Protein AF-A0A5T0Y0C3-F1 (afdb_monomer)

Mean predicted aligned error: 6.41 Å

Nearest PDB structures (foldseek):
  2jaa-assembly1_B  TM=4.114E-01  e=3.550E+00  Shigella flexneri
  2pq0-assembly1_A  TM=2.989E-01  e=7.218E+00  Geobacillus kaustophilus HTA426

Radius of gyration: 16.75 Å; Cα contacts (8 Å, |Δi|>4): 84; chains: 1; bounding box: 44×29×37 Å

InterPro domains:
  IPR007488 Protein of unknown function DUF535 [PF04393] (1-89)
  IPR007488 Protein of unknown function DUF535 [PTHR38785] (2-92)

Structure (mmCIF, N/CA/C/O backbone):
data_AF-A0A5T0Y0C3-F1
#
_entry.id   AF-A0A5T0Y0C3-F1
#
loop_
_atom_site.group_PDB
_atom_site.id
_atom_site.type_symbol
_atom_site.label_atom_id
_atom_site.label_alt_id
_atom_site.label_comp_id
_atom_site.label_asym_id
_atom_site.label_entity_id
_atom_site.label_seq_id
_atom_site.pdbx_PDB_ins_code
_atom_site.Cartn_x
_atom_site.Cartn_y
_atom_site.Cartn_z
_atom_site.occupancy
_atom_site.B_iso_or_equiv
_atom_site.auth_seq_id
_atom_site.auth_comp_id
_atom_site.auth_asym_id
_atom_site.auth_atom_id
_atom_site.pdbx_PDB_model_num
ATOM 1 N N . MET A 1 1 ? -9.510 -2.251 10.465 1.00 82.06 1 MET A N 1
ATOM 2 C CA . MET A 1 1 ? -8.375 -1.694 9.687 1.00 82.06 1 MET A CA 1
ATOM 3 C C . MET A 1 1 ? -8.817 -0.375 9.083 1.00 82.06 1 MET A C 1
ATOM 5 O O . MET A 1 1 ? -9.991 -0.271 8.759 1.00 82.06 1 MET A O 1
ATOM 9 N N . LEU A 1 2 ? -7.917 0.598 8.925 1.00 87.62 2 LEU A N 1
ATOM 10 C CA . LEU A 1 2 ? -8.260 1.945 8.445 1.00 87.62 2 LEU A CA 1
ATOM 11 C C . LEU A 1 2 ? -9.023 1.953 7.104 1.00 87.62 2 LEU A C 1
ATOM 13 O O . LEU A 1 2 ? -9.967 2.717 6.949 1.00 87.62 2 LEU A O 1
ATOM 17 N N . CYS A 1 3 ? -8.680 1.059 6.171 1.00 89.25 3 CYS A N 1
ATOM 18 C CA . CYS A 1 3 ? -9.390 0.921 4.893 1.00 89.25 3 CYS A CA 1
ATOM 19 C C . CYS A 1 3 ? -10.8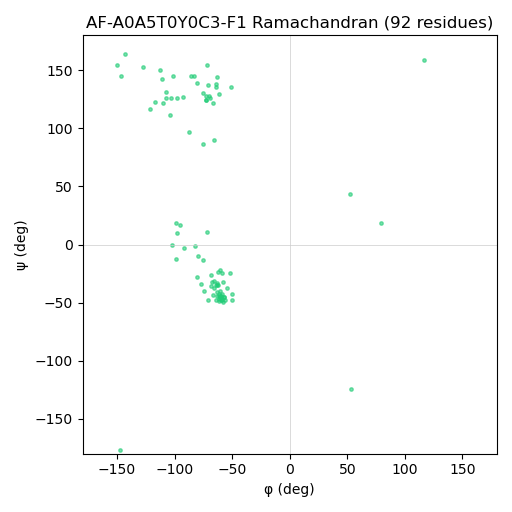88 0.607 5.047 1.00 89.25 3 CYS A C 1
ATOM 21 O O . CYS A 1 3 ? -11.681 1.063 4.232 1.00 89.25 3 CYS A O 1
ATOM 23 N N . VAL A 1 4 ? -11.280 -0.118 6.102 1.00 88.75 4 VAL A N 1
ATOM 24 C CA . VAL A 1 4 ? -12.687 -0.438 6.391 1.00 88.75 4 VAL A CA 1
ATOM 25 C C . VAL A 1 4 ? -13.428 0.816 6.848 1.00 88.75 4 VAL A C 1
ATOM 27 O O . VAL A 1 4 ? -14.486 1.119 6.307 1.00 88.75 4 VAL A O 1
ATOM 30 N N . SER A 1 5 ? -12.851 1.579 7.783 1.00 89.19 5 SER A N 1
ATOM 31 C CA . SER A 1 5 ? -13.441 2.841 8.261 1.00 89.19 5 SER A CA 1
ATOM 32 C C . SER A 1 5 ? -13.560 3.878 7.138 1.00 89.19 5 SER A C 1
ATOM 34 O O . SER A 1 5 ? -14.543 4.606 7.068 1.00 89.19 5 SER A O 1
ATOM 36 N N . LEU A 1 6 ? -12.598 3.898 6.209 1.00 89.12 6 LEU A N 1
ATOM 37 C CA . LEU A 1 6 ? -12.614 4.767 5.028 1.00 89.12 6 LEU A CA 1
ATOM 38 C C . LEU A 1 6 ? -13.463 4.236 3.859 1.00 89.12 6 LEU A C 1
ATOM 40 O O . LEU A 1 6 ? -13.542 4.910 2.836 1.00 89.12 6 LEU A O 1
ATOM 44 N N . LYS A 1 7 ? -14.083 3.052 3.984 1.00 90.06 7 LYS A N 1
ATOM 45 C CA . LYS A 1 7 ? -14.879 2.400 2.924 1.00 90.06 7 LYS A CA 1
ATOM 46 C C . LYS A 1 7 ? -14.123 2.286 1.589 1.00 90.06 7 LYS A C 1
ATOM 48 O O . LYS A 1 7 ? -14.667 2.582 0.531 1.00 90.06 7 LYS A O 1
ATOM 53 N N . LEU A 1 8 ? -12.851 1.891 1.649 1.00 90.00 8 LEU A N 1
ATOM 54 C CA . LEU A 1 8 ? -11.999 1.735 0.469 1.00 90.00 8 LEU A CA 1
ATOM 55 C C . LEU A 1 8 ? -12.038 0.299 -0.053 1.00 90.00 8 LEU A C 1
ATOM 57 O O . LEU A 1 8 ? -11.705 -0.635 0.679 1.00 90.00 8 LEU A O 1
ATOM 61 N N . ASP A 1 9 ? -12.337 0.146 -1.341 1.00 87.94 9 ASP A N 1
ATOM 62 C CA . ASP A 1 9 ? -12.407 -1.165 -1.993 1.00 87.94 9 ASP A CA 1
ATOM 63 C C . ASP A 1 9 ? -11.020 -1.752 -2.299 1.00 87.94 9 ASP A C 1
ATOM 65 O O . ASP A 1 9 ? -10.815 -2.961 -2.195 1.00 87.94 9 ASP A O 1
ATOM 69 N N . ALA A 1 10 ? -10.037 -0.905 -2.628 1.00 89.88 10 ALA A N 1
ATOM 70 C CA . ALA A 1 10 ? -8.703 -1.343 -3.039 1.00 89.88 10 ALA A CA 1
ATOM 71 C C . ALA A 1 10 ? -7.595 -0.347 -2.664 1.00 89.88 10 ALA A C 1
ATOM 73 O O . ALA A 1 10 ? -7.812 0.863 -2.594 1.00 89.88 10 ALA A O 1
ATOM 74 N N . THR A 1 11 ? -6.373 -0.864 -2.506 1.00 92.50 11 THR A N 1
ATOM 75 C CA . THR A 1 11 ? -5.138 -0.069 -2.493 1.00 92.50 11 THR A CA 1
ATOM 76 C C . THR A 1 11 ? -4.383 -0.328 -3.789 1.00 92.50 11 THR A C 1
ATOM 78 O O . THR A 1 11 ? -4.090 -1.476 -4.120 1.00 92.50 11 THR A O 1
ATOM 81 N N . LEU A 1 12 ? -4.050 0.738 -4.517 1.00 94.56 12 LEU A N 1
ATOM 82 C CA . LEU A 1 12 ? -3.421 0.652 -5.832 1.00 94.56 12 LEU A CA 1
ATOM 83 C C . LEU A 1 12 ? -2.026 1.285 -5.820 1.00 94.56 12 LEU A C 1
ATOM 85 O O . LEU A 1 12 ? -1.864 2.468 -5.526 1.00 94.56 12 LEU A O 1
ATOM 89 N N . GLY A 1 13 ? -1.019 0.501 -6.194 1.00 94.38 13 GLY A N 1
ATOM 90 C CA . GLY A 1 13 ? 0.303 0.985 -6.568 1.00 94.38 13 GLY A CA 1
ATOM 91 C C . GLY A 1 13 ? 0.269 1.599 -7.966 1.00 94.38 13 GLY A C 1
ATOM 92 O O . GLY A 1 13 ? -0.244 1.003 -8.918 1.00 94.38 13 GLY A O 1
ATOM 93 N N . VAL A 1 14 ? 0.821 2.804 -8.102 1.00 92.88 14 VAL A N 1
ATOM 94 C CA . VAL A 1 14 ? 0.883 3.520 -9.383 1.00 92.88 14 VAL A CA 1
ATOM 95 C C . VAL A 1 14 ? 1.849 2.798 -10.321 1.00 92.88 14 VAL A C 1
ATOM 97 O O . VAL A 1 14 ? 3.010 2.583 -9.966 1.00 92.88 14 VAL A O 1
ATOM 100 N N . HIS A 1 15 ? 1.388 2.456 -11.525 1.00 93.38 15 HIS A N 1
ATOM 101 C CA . HIS A 1 15 ? 2.239 1.887 -12.571 1.00 93.38 15 HIS A CA 1
ATOM 102 C C . HIS A 1 15 ? 3.322 2.873 -13.010 1.00 93.38 15 HIS A C 1
ATOM 104 O O . HIS A 1 15 ? 3.064 4.071 -13.116 1.00 93.38 15 HIS A O 1
ATOM 110 N N . GLU A 1 16 ? 4.514 2.370 -13.321 1.00 87.88 16 GLU A N 1
ATOM 111 C CA . GLU A 1 16 ? 5.706 3.157 -13.638 1.00 87.88 16 GLU A CA 1
ATOM 112 C C . GLU A 1 16 ? 5.424 4.232 -14.696 1.00 87.88 16 GLU A C 1
ATOM 114 O O . GLU A 1 16 ? 5.669 5.408 -14.454 1.00 87.88 16 GLU A O 1
ATOM 119 N N . LYS A 1 17 ? 4.757 3.885 -15.804 1.00 86.19 17 LYS A N 1
ATOM 120 C CA . LYS A 1 17 ? 4.359 4.833 -16.865 1.00 86.19 17 LYS A CA 1
ATOM 121 C C . LYS A 1 17 ? 3.587 6.082 -16.384 1.00 86.19 17 LYS A C 1
ATOM 123 O O . LYS A 1 17 ? 3.603 7.088 -17.080 1.00 86.19 17 LYS A O 1
ATOM 128 N N . ASN A 1 18 ? 2.917 6.009 -15.230 1.00 86.69 18 ASN A N 1
ATOM 129 C CA . ASN A 1 18 ? 2.094 7.079 -14.654 1.00 86.69 18 ASN A CA 1
ATOM 130 C C . ASN A 1 18 ? 2.794 7.825 -13.500 1.00 86.69 18 ASN A C 1
ATOM 132 O O . ASN A 1 18 ? 2.204 8.716 -12.895 1.00 86.69 18 ASN A O 1
ATOM 136 N N . GLN A 1 19 ? 4.022 7.449 -13.143 1.00 83.06 19 GLN A N 1
ATOM 137 C CA . GLN A 1 19 ? 4.764 8.080 -12.054 1.00 83.06 19 GLN A CA 1
ATOM 138 C C . GLN A 1 19 ? 5.480 9.353 -12.520 1.00 83.06 19 GLN A C 1
ATOM 140 O O . GLN A 1 19 ? 6.009 9.424 -13.632 1.00 83.06 19 GLN A O 1
ATOM 145 N N . ILE A 1 20 ? 5.548 10.345 -11.631 1.00 77.81 20 ILE A N 1
ATOM 146 C CA . ILE A 1 20 ? 6.304 11.579 -11.862 1.00 77.81 20 ILE A CA 1
ATOM 147 C C . ILE A 1 20 ? 7.799 11.256 -11.770 1.00 77.81 20 ILE A C 1
ATOM 149 O O . ILE A 1 20 ? 8.272 10.721 -10.767 1.00 77.81 20 ILE A O 1
ATOM 153 N N . ARG A 1 21 ? 8.546 11.576 -12.828 1.00 73.81 21 ARG A N 1
ATOM 154 C CA . ARG A 1 21 ? 10.003 11.401 -12.879 1.00 73.81 21 ARG A CA 1
ATOM 155 C C . ARG A 1 21 ? 10.704 12.617 -12.287 1.00 73.81 21 ARG A C 1
ATOM 157 O O . ARG A 1 21 ? 10.242 13.745 -12.464 1.00 73.81 21 ARG A O 1
ATOM 164 N N . SER A 1 22 ? 11.837 12.392 -11.621 1.00 69.31 22 SER A N 1
ATOM 165 C CA . SER A 1 22 ? 12.705 13.504 -11.233 1.00 69.31 22 SER A CA 1
ATOM 166 C C . SER A 1 22 ? 13.232 14.183 -12.496 1.00 69.31 22 SER A C 1
ATOM 168 O O . SER A 1 22 ? 13.666 13.515 -13.432 1.00 69.31 22 SER A O 1
ATOM 170 N N . GLN A 1 23 ? 13.209 15.515 -12.513 1.00 67.00 23 GLN A N 1
ATOM 171 C CA . GLN A 1 23 ? 13.861 16.313 -13.556 1.00 67.00 23 GLN A CA 1
ATOM 172 C C . GLN A 1 23 ? 15.304 16.701 -13.185 1.00 67.00 23 GLN A C 1
ATOM 174 O O . GLN A 1 23 ? 15.979 17.354 -13.976 1.00 67.00 23 GLN A O 1
ATOM 179 N N . LYS A 1 24 ? 15.780 16.337 -11.983 1.00 58.28 24 LYS A N 1
ATOM 180 C CA . LYS A 1 24 ? 17.125 16.664 -11.487 1.00 58.28 24 LYS A CA 1
ATOM 181 C C . LYS A 1 24 ? 18.054 15.446 -11.585 1.00 58.28 24 LYS A C 1
ATOM 183 O O . LYS A 1 24 ? 17.719 14.411 -11.009 1.00 58.28 24 LYS A O 1
ATOM 188 N N . GLY A 1 25 ? 19.212 15.615 -12.235 1.00 55.50 25 GLY A N 1
ATOM 189 C CA . GLY A 1 25 ? 20.279 14.607 -12.392 1.00 55.50 25 GLY A CA 1
ATOM 190 C C . GLY A 1 25 ? 20.537 14.197 -13.852 1.00 55.50 25 GLY A C 1
ATOM 191 O O . GLY A 1 25 ? 19.671 14.395 -14.703 1.00 55.50 25 GLY A O 1
ATOM 192 N N . GLU A 1 26 ? 21.726 13.648 -14.142 1.00 52.78 26 GLU A N 1
ATOM 193 C CA . GLU A 1 26 ? 22.091 13.120 -15.476 1.00 52.78 26 GLU A CA 1
ATOM 194 C C . GLU A 1 26 ? 21.252 11.886 -15.856 1.00 52.78 26 GLU A C 1
ATOM 196 O O . GLU A 1 26 ? 20.859 11.737 -17.014 1.00 52.78 26 GLU A O 1
ATOM 201 N N . ASP A 1 27 ? 20.849 11.084 -14.865 1.00 58.53 27 ASP A N 1
ATOM 202 C CA . ASP A 1 27 ? 19.873 10.009 -15.035 1.00 58.53 27 ASP A CA 1
ATOM 203 C C . ASP A 1 27 ? 18.442 10.531 -14.855 1.00 58.53 27 ASP A C 1
ATOM 205 O O . ASP A 1 27 ? 17.903 10.646 -13.750 1.00 58.53 27 ASP A O 1
ATOM 209 N N . LYS A 1 28 ? 17.787 10.836 -15.979 1.00 58.03 28 LYS A N 1
ATOM 210 C CA . LYS A 1 28 ? 16.347 11.133 -16.038 1.00 58.03 28 LYS A CA 1
ATOM 211 C C . LYS A 1 28 ? 15.540 9.879 -15.664 1.00 58.03 28 LYS A C 1
ATOM 213 O O . LYS A 1 28 ? 15.177 9.087 -16.535 1.00 58.03 28 LYS A O 1
ATOM 218 N N . GLY A 1 29 ? 15.227 9.696 -14.381 1.00 62.88 29 GLY A N 1
ATOM 219 C CA . GLY A 1 29 ? 14.622 8.457 -13.880 1.00 62.88 29 GLY A CA 1
ATOM 220 C C . GLY A 1 29 ? 13.663 8.606 -12.698 1.00 62.88 29 GLY A C 1
ATOM 221 O O . GLY A 1 29 ? 13.338 9.704 -12.234 1.00 62.88 29 GLY A O 1
ATOM 222 N N . TYR A 1 30 ? 13.181 7.457 -12.221 1.00 62.88 30 TYR A N 1
ATOM 223 C CA . TYR A 1 30 ? 12.493 7.352 -10.937 1.00 62.88 30 TYR A CA 1
ATOM 224 C C . TYR A 1 30 ? 13.533 7.294 -9.821 1.00 62.88 30 TYR A C 1
ATOM 226 O O . TYR A 1 30 ? 14.532 6.594 -9.942 1.00 62.88 30 TYR A O 1
ATOM 234 N N . PHE A 1 31 ? 13.278 7.992 -8.714 1.00 66.44 31 PHE A N 1
ATOM 235 C CA . PHE A 1 31 ? 14.140 7.937 -7.526 1.00 66.44 31 PHE A CA 1
ATOM 236 C C . PHE A 1 31 ? 14.227 6.516 -6.934 1.00 66.44 31 PHE A C 1
ATOM 238 O O . PHE A 1 31 ? 15.160 6.195 -6.205 1.00 66.44 31 PHE A O 1
ATOM 245 N N . VAL A 1 32 ? 13.234 5.672 -7.235 1.00 75.81 32 VAL A N 1
ATOM 246 C CA . VAL A 1 32 ? 13.062 4.326 -6.691 1.00 75.81 32 VAL A CA 1
ATOM 247 C C . VAL A 1 32 ? 12.434 3.427 -7.754 1.00 75.81 32 VAL A C 1
ATOM 249 O O . VAL A 1 32 ? 11.573 3.873 -8.512 1.00 75.81 32 VAL A O 1
ATOM 252 N N . ASP A 1 33 ? 12.815 2.151 -7.779 1.00 86.25 33 ASP A N 1
ATOM 253 C CA . ASP A 1 33 ? 12.111 1.121 -8.546 1.00 86.25 33 ASP A CA 1
ATOM 254 C C . ASP A 1 33 ? 10.800 0.741 -7.840 1.00 86.25 33 ASP A C 1
ATOM 256 O O . ASP A 1 33 ? 10.723 -0.170 -7.011 1.00 86.25 33 ASP A O 1
ATOM 260 N N . TYR A 1 34 ? 9.753 1.505 -8.133 1.00 88.31 34 TYR A N 1
ATOM 261 C CA . TYR A 1 34 ? 8.433 1.294 -7.551 1.00 88.31 34 TYR A CA 1
ATOM 262 C C . TYR A 1 34 ? 7.777 -0.008 -8.017 1.00 88.31 34 TYR A C 1
ATOM 264 O O . TYR A 1 34 ? 7.061 -0.618 -7.228 1.00 88.31 34 TYR A O 1
ATOM 272 N N . GLN A 1 35 ? 8.028 -0.456 -9.255 1.00 91.50 35 GLN A N 1
ATOM 273 C CA . GLN A 1 35 ? 7.514 -1.740 -9.741 1.00 91.50 35 GLN A CA 1
ATOM 274 C C . GLN A 1 35 ? 8.003 -2.866 -8.832 1.00 91.50 35 GLN A C 1
ATOM 276 O O . GLN A 1 35 ? 7.192 -3.644 -8.325 1.00 91.50 35 GLN A O 1
ATOM 281 N N . LYS A 1 36 ? 9.311 -2.903 -8.556 1.00 92.62 36 LYS A N 1
ATOM 282 C CA . LYS A 1 36 ? 9.895 -3.872 -7.630 1.00 92.62 36 LYS A CA 1
ATOM 283 C C . LYS A 1 36 ? 9.252 -3.801 -6.244 1.00 92.62 36 LYS A C 1
ATOM 285 O O . LYS A 1 36 ? 8.868 -4.837 -5.709 1.00 92.62 36 LYS A O 1
ATOM 290 N N . ILE A 1 37 ? 9.052 -2.600 -5.692 1.00 91.62 37 ILE A N 1
ATOM 291 C CA . ILE A 1 37 ? 8.396 -2.425 -4.382 1.00 91.62 37 ILE A CA 1
ATOM 292 C C . ILE A 1 37 ? 6.979 -3.003 -4.376 1.00 91.62 37 ILE A C 1
ATOM 294 O O . ILE A 1 37 ? 6.596 -3.671 -3.410 1.00 91.62 37 ILE A O 1
ATOM 298 N N . TRP A 1 38 ? 6.187 -2.748 -5.418 1.00 94.00 38 TRP A N 1
ATOM 299 C CA . TRP A 1 38 ? 4.820 -3.258 -5.493 1.00 94.00 38 TRP A CA 1
ATOM 300 C C . TRP A 1 38 ? 4.806 -4.780 -5.561 1.00 94.00 38 TRP A C 1
ATOM 302 O O . TRP A 1 38 ? 4.107 -5.410 -4.768 1.00 94.00 38 TRP A O 1
ATOM 312 N N . LEU A 1 39 ? 5.627 -5.369 -6.432 1.00 93.81 39 LEU A N 1
ATOM 313 C CA . LEU A 1 39 ? 5.732 -6.820 -6.588 1.00 93.81 39 LEU A CA 1
ATOM 314 C C . LEU A 1 39 ? 6.209 -7.509 -5.298 1.00 93.81 39 LEU A C 1
ATOM 316 O O . LEU A 1 39 ? 5.596 -8.482 -4.865 1.00 93.81 39 LEU A O 1
ATOM 320 N N . GLU A 1 40 ? 7.226 -6.967 -4.621 1.00 92.00 40 GLU A N 1
ATOM 321 C CA . GLU A 1 40 ? 7.730 -7.494 -3.339 1.00 92.00 40 GLU A CA 1
ATOM 322 C C . GLU A 1 40 ? 6.684 -7.458 -2.213 1.00 92.00 40 GLU A C 1
ATOM 324 O O . GLU A 1 40 ? 6.766 -8.228 -1.256 1.00 92.00 40 GLU A O 1
ATOM 329 N N . ASN A 1 41 ? 5.682 -6.580 -2.311 1.00 89.19 41 ASN A N 1
ATOM 330 C CA . ASN A 1 41 ? 4.577 -6.501 -1.354 1.00 89.19 41 ASN A CA 1
ATOM 331 C C . ASN A 1 41 ? 3.310 -7.225 -1.845 1.00 89.19 41 ASN A C 1
ATOM 333 O O . ASN A 1 41 ? 2.226 -6.996 -1.308 1.00 89.19 41 ASN A O 1
ATOM 337 N N . GLY A 1 42 ? 3.447 -8.126 -2.824 1.00 91.62 42 GLY A N 1
ATOM 338 C CA . GLY A 1 42 ? 2.358 -8.962 -3.332 1.00 91.62 42 GLY A CA 1
ATOM 339 C C . GLY A 1 42 ? 1.427 -8.248 -4.311 1.00 91.62 42 GLY A C 1
ATOM 340 O O . GLY A 1 42 ? 0.304 -8.704 -4.517 1.00 91.62 42 GLY A O 1
ATOM 341 N N . GLY A 1 43 ? 1.875 -7.132 -4.888 1.00 95.12 43 GLY A N 1
ATOM 342 C CA . GLY A 1 43 ? 1.134 -6.367 -5.879 1.00 95.12 43 GLY A CA 1
ATOM 343 C C . GLY A 1 43 ? 0.845 -7.190 -7.130 1.00 95.12 43 GLY A C 1
ATOM 344 O O . GLY A 1 43 ? 1.755 -7.777 -7.714 1.00 95.12 43 GLY A O 1
ATOM 345 N N . LYS A 1 44 ? -0.415 -7.210 -7.567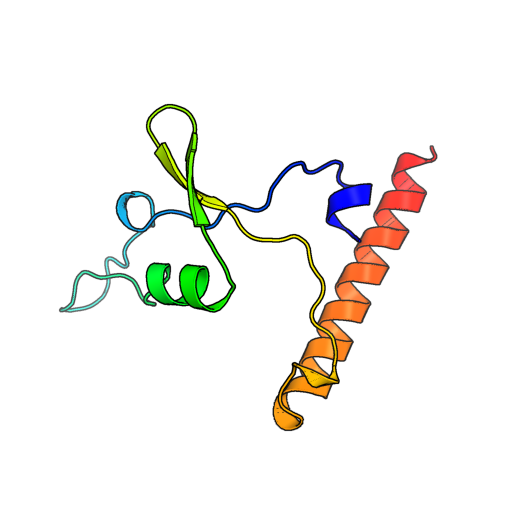 1.00 95.94 44 LYS A N 1
ATOM 346 C CA . LYS A 1 44 ? -0.837 -7.885 -8.803 1.00 95.94 44 LYS A CA 1
ATOM 347 C C . LYS A 1 44 ? -1.173 -6.857 -9.867 1.00 95.94 44 LYS A C 1
ATOM 349 O O . LYS A 1 44 ? -1.913 -5.917 -9.597 1.00 95.94 44 LYS A O 1
ATOM 354 N N . LEU A 1 45 ? -0.639 -7.025 -11.074 1.00 97.06 45 LEU A N 1
ATOM 355 C CA . LEU A 1 45 ? -0.936 -6.108 -12.169 1.00 97.06 45 LEU A CA 1
ATOM 356 C C . LEU A 1 45 ? -2.416 -6.228 -12.558 1.00 97.06 45 LEU A C 1
ATOM 358 O O . LEU A 1 45 ? -2.879 -7.302 -12.938 1.00 97.06 45 LEU A O 1
ATOM 362 N N . VAL A 1 46 ? -3.139 -5.116 -12.482 1.00 96.88 46 VAL A N 1
ATOM 363 C CA . VAL A 1 46 ? -4.550 -5.006 -12.853 1.00 96.88 46 VAL A CA 1
ATOM 364 C C . VAL A 1 46 ? -4.746 -3.857 -13.833 1.00 96.88 46 VAL A C 1
ATOM 366 O O . VAL A 1 46 ? -3.996 -2.876 -13.844 1.00 96.88 46 VAL A O 1
ATOM 369 N N . LYS A 1 47 ? -5.778 -3.976 -14.669 1.00 96.44 47 LYS A N 1
ATOM 370 C CA . LYS A 1 47 ? -6.192 -2.928 -15.598 1.00 96.44 47 LYS A CA 1
ATOM 371 C C . LYS A 1 47 ? -7.522 -2.353 -15.135 1.00 96.44 47 LYS A C 1
ATOM 373 O O . LYS A 1 47 ? -8.504 -3.080 -15.040 1.00 96.44 47 LYS A O 1
ATOM 378 N N . ILE A 1 48 ? -7.545 -1.050 -14.879 1.00 94.25 48 ILE A N 1
ATOM 379 C CA . ILE A 1 48 ? -8.752 -0.304 -14.517 1.00 94.25 48 ILE A CA 1
ATOM 380 C C . ILE A 1 48 ? -8.908 0.795 -15.564 1.00 94.25 48 ILE A C 1
ATOM 382 O O . ILE A 1 48 ? -8.034 1.654 -15.721 1.00 94.25 48 ILE A O 1
ATOM 386 N N . ASN A 1 49 ? -10.001 0.739 -16.326 1.00 91.81 49 ASN A N 1
ATOM 387 C CA . ASN A 1 49 ? -10.190 1.540 -17.538 1.00 91.81 49 ASN A CA 1
ATOM 388 C C . ASN A 1 49 ? -8.995 1.363 -18.504 1.00 91.81 49 ASN A C 1
ATOM 390 O O . ASN A 1 49 ? -8.634 0.239 -18.861 1.00 91.81 49 ASN A O 1
ATOM 394 N N . ASN A 1 50 ? -8.335 2.457 -18.901 1.00 93.62 50 ASN A N 1
ATOM 395 C CA . ASN A 1 50 ? -7.170 2.441 -19.797 1.00 93.62 50 ASN A CA 1
ATOM 396 C C . ASN A 1 50 ? -5.823 2.523 -19.054 1.00 93.62 50 ASN A C 1
ATOM 398 O O . ASN A 1 50 ? -4.765 2.667 -19.675 1.00 93.62 50 ASN A O 1
ATOM 402 N N . HIS A 1 51 ? -5.840 2.400 -17.727 1.00 93.25 51 HIS A N 1
ATOM 403 C CA . HIS A 1 51 ? -4.653 2.510 -16.891 1.00 93.25 51 HIS A CA 1
ATOM 404 C C . HIS A 1 51 ? -4.308 1.172 -16.239 1.00 93.25 51 HIS A C 1
ATOM 406 O O . HIS A 1 51 ? -5.166 0.327 -15.987 1.00 93.25 51 HIS A O 1
ATOM 412 N N . LEU A 1 52 ? -3.012 0.988 -16.007 1.00 96.06 52 LEU A N 1
ATOM 413 C CA . LEU A 1 52 ? -2.476 -0.154 -15.282 1.00 96.06 52 LEU A CA 1
ATOM 414 C C . LEU A 1 52 ? -2.156 0.285 -13.857 1.00 96.06 52 LEU A C 1
ATOM 416 O O . LEU A 1 52 ? -1.712 1.418 -13.647 1.00 96.06 52 LEU A O 1
ATOM 420 N N . TYR A 1 53 ? -2.363 -0.625 -12.915 1.00 96.38 53 TYR A N 1
ATOM 421 C CA . TYR A 1 53 ? -2.067 -0.457 -11.497 1.00 96.38 53 TYR A CA 1
ATOM 422 C C . TYR A 1 53 ? -1.563 -1.774 -10.914 1.00 96.38 53 TYR A C 1
ATOM 424 O O . TYR A 1 53 ? -1.768 -2.835 -11.500 1.00 96.38 53 TYR A O 1
ATOM 432 N N . TYR A 1 54 ? -0.946 -1.708 -9.739 1.00 97.12 54 TYR A N 1
ATOM 433 C CA . TYR A 1 54 ? -0.653 -2.884 -8.927 1.00 97.12 54 TYR A CA 1
ATOM 434 C C . TYR A 1 54 ? -1.650 -2.946 -7.770 1.00 97.12 54 TYR A C 1
ATOM 436 O O . TYR A 1 54 ? -1.612 -2.102 -6.881 1.00 97.12 54 TYR A O 1
ATOM 444 N N . GLU A 1 55 ? -2.555 -3.917 -7.770 1.00 96.19 55 GLU A N 1
ATOM 445 C CA . GLU A 1 55 ? -3.489 -4.137 -6.666 1.00 96.19 55 GLU A CA 1
ATOM 446 C C . GLU A 1 55 ? -2.755 -4.730 -5.462 1.00 96.19 55 GLU A C 1
ATOM 448 O O . GLU A 1 55 ? -2.092 -5.763 -5.577 1.00 96.19 55 GLU A O 1
ATOM 453 N N . LEU A 1 56 ? -2.867 -4.066 -4.311 1.00 93.62 56 LEU A N 1
ATOM 454 C CA . LEU A 1 56 ? -2.209 -4.432 -3.062 1.00 93.62 56 LEU A CA 1
ATOM 455 C C . LEU A 1 56 ? -3.232 -4.921 -2.034 1.00 93.62 56 LEU A C 1
ATOM 457 O O . LEU A 1 56 ? -4.324 -4.372 -1.891 1.00 93.62 56 LEU A O 1
ATOM 461 N N . SER A 1 57 ? -2.843 -5.931 -1.257 1.00 88.06 57 SER A N 1
ATOM 462 C CA . SER A 1 57 ? -3.674 -6.441 -0.167 1.00 88.06 57 SER A CA 1
ATOM 463 C C . SER A 1 57 ? -3.740 -5.450 0.997 1.00 88.06 57 SER A C 1
ATOM 465 O O . SER A 1 57 ? -2.717 -4.954 1.464 1.00 88.06 57 SER A O 1
ATOM 467 N N . HIS A 1 58 ? -4.934 -5.261 1.563 1.00 85.50 58 HIS A N 1
ATOM 468 C CA . HIS A 1 58 ? -5.138 -4.526 2.816 1.00 85.50 58 HIS A CA 1
ATOM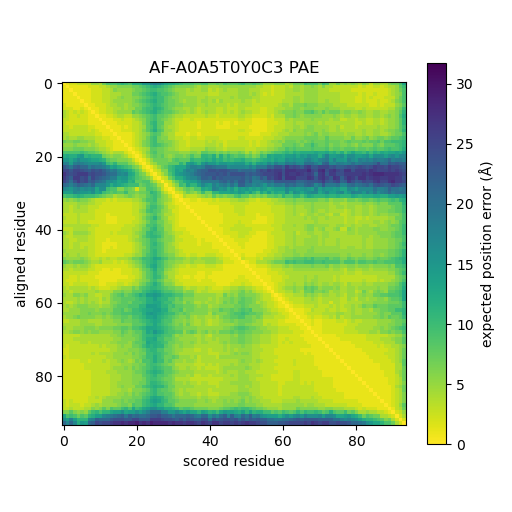 469 C C . HIS A 1 58 ? -4.642 -5.273 4.072 1.00 85.50 58 HIS A C 1
ATOM 471 O O . HIS A 1 58 ? -4.942 -4.859 5.191 1.00 85.50 58 HIS A O 1
ATOM 477 N N . LYS A 1 59 ? -3.895 -6.377 3.936 1.00 83.44 59 LYS A N 1
ATOM 478 C CA . LYS A 1 59 ? -3.437 -7.175 5.076 1.00 83.44 59 LYS A CA 1
ATOM 479 C C . LYS A 1 59 ? -2.369 -6.434 5.887 1.00 83.44 59 LYS A C 1
ATOM 481 O O . LYS A 1 59 ? -1.323 -6.030 5.378 1.00 83.44 59 LYS A O 1
ATOM 486 N N . ARG A 1 60 ? -2.590 -6.341 7.198 1.00 84.38 60 ARG A N 1
ATOM 487 C CA . ARG A 1 60 ? -1.557 -5.927 8.152 1.00 84.38 60 ARG A CA 1
ATOM 488 C C . ARG A 1 60 ? -0.538 -7.056 8.331 1.00 84.38 60 ARG A C 1
ATOM 490 O O . ARG A 1 60 ? -0.922 -8.184 8.624 1.00 84.38 60 ARG A O 1
ATOM 497 N N . LYS A 1 61 ? 0.750 -6.736 8.174 1.00 85.69 61 LYS A N 1
ATOM 498 C CA . LYS A 1 61 ? 1.846 -7.679 8.446 1.00 85.69 61 LYS A CA 1
ATOM 499 C C . LYS A 1 61 ? 1.873 -8.055 9.926 1.00 85.69 61 LYS A C 1
ATOM 501 O O . LYS A 1 61 ? 1.738 -7.178 10.788 1.00 85.69 61 LYS A O 1
ATOM 506 N N . ASN A 1 62 ? 2.092 -9.334 10.196 1.00 87.31 62 ASN A N 1
ATOM 507 C CA . ASN A 1 62 ? 2.345 -9.831 11.543 1.00 87.31 62 ASN A CA 1
ATOM 508 C C . ASN A 1 62 ? 3.749 -9.405 11.995 1.00 87.31 62 ASN A C 1
ATOM 510 O O . ASN A 1 62 ? 4.635 -9.157 11.174 1.00 87.31 62 ASN A O 1
ATOM 514 N N . PHE A 1 63 ? 3.984 -9.287 13.303 1.00 86.94 63 PHE A N 1
ATOM 515 C CA . PHE A 1 63 ? 5.291 -8.831 13.791 1.00 86.94 63 PHE A CA 1
ATOM 516 C C . PHE A 1 63 ? 6.403 -9.853 13.543 1.00 86.94 63 PHE A C 1
ATOM 518 O O . PHE A 1 63 ? 7.564 -9.471 13.397 1.00 86.94 63 PHE A O 1
ATOM 525 N N . GLU A 1 64 ? 6.048 -11.128 13.449 1.00 88.19 64 GLU A N 1
ATOM 526 C CA . GLU A 1 64 ? 6.931 -12.245 13.131 1.00 88.19 64 GLU A CA 1
ATOM 527 C C . GLU A 1 64 ? 7.492 -12.110 11.709 1.00 88.19 64 GLU A C 1
ATOM 529 O O . GLU A 1 64 ? 8.669 -12.382 11.491 1.00 88.19 64 GLU A O 1
ATOM 534 N N . GLU A 1 65 ? 6.690 -11.580 10.778 1.00 87.94 65 GLU A N 1
ATOM 535 C CA . GLU A 1 65 ? 7.067 -11.304 9.382 1.00 87.94 65 GLU A CA 1
ATOM 536 C C . GLU A 1 65 ? 7.972 -10.060 9.253 1.00 87.94 65 GLU A C 1
ATOM 538 O O . GLU A 1 65 ? 8.567 -9.813 8.203 1.00 87.94 65 GLU A O 1
ATOM 543 N N . ILE A 1 66 ? 8.076 -9.243 10.309 1.00 89.38 66 ILE A N 1
ATOM 544 C CA . ILE A 1 66 ? 8.858 -8.004 10.314 1.00 89.38 66 ILE A CA 1
ATOM 545 C C . ILE A 1 66 ? 10.226 -8.271 10.962 1.00 89.38 66 ILE A C 1
ATOM 547 O O . ILE A 1 66 ? 10.277 -8.699 12.124 1.00 89.38 66 ILE A O 1
ATOM 551 N N . PRO A 1 67 ? 11.346 -7.946 10.278 1.00 93.19 67 PRO A N 1
ATOM 552 C CA . PRO A 1 67 ? 12.681 -8.039 10.861 1.00 93.19 67 PRO A CA 1
ATOM 553 C C . PRO A 1 67 ? 12.751 -7.322 12.209 1.00 93.19 67 PRO A C 1
ATOM 555 O O . PRO A 1 67 ? 12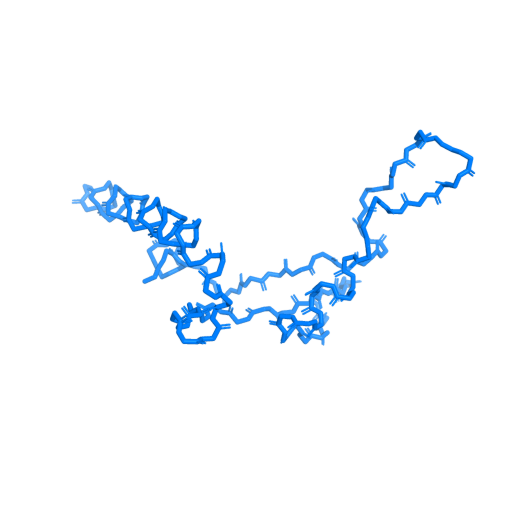.249 -6.203 12.341 1.00 93.19 67 PRO A O 1
ATOM 558 N N . SER A 1 68 ? 13.385 -7.947 13.205 1.00 94.25 68 SER A N 1
ATOM 559 C CA . SER A 1 68 ? 13.425 -7.456 14.592 1.00 94.25 68 SER A CA 1
ATOM 560 C C . SER A 1 68 ? 13.852 -5.987 14.695 1.00 94.25 68 SER A C 1
ATOM 562 O O . SER A 1 68 ? 13.188 -5.204 15.376 1.00 94.25 68 SER A O 1
ATOM 564 N N . SER A 1 69 ? 14.865 -5.586 13.921 1.00 95.56 69 SER A N 1
ATOM 565 C CA . SER A 1 69 ? 15.380 -4.211 13.826 1.00 95.56 69 SER A CA 1
ATOM 566 C C . SER A 1 69 ? 14.345 -3.175 13.371 1.00 95.56 69 SER A C 1
ATOM 568 O O . SER A 1 69 ? 14.458 -1.996 13.699 1.00 95.56 69 SER A O 1
ATOM 570 N N . LYS A 1 70 ? 13.300 -3.593 12.648 1.00 93.12 70 LYS A N 1
ATOM 571 C CA . LYS A 1 70 ? 12.235 -2.717 12.134 1.00 93.12 70 LYS A CA 1
ATOM 572 C C . LYS A 1 70 ? 10.972 -2.735 13.000 1.00 93.12 70 LYS A C 1
ATOM 574 O O . LYS A 1 70 ? 10.117 -1.865 12.831 1.00 93.12 70 LYS A O 1
ATOM 579 N N . ARG A 1 71 ? 10.833 -3.670 13.949 1.00 94.88 71 ARG A N 1
ATOM 580 C CA . ARG A 1 71 ? 9.583 -3.865 14.714 1.00 94.88 71 ARG A CA 1
ATOM 581 C C . ARG A 1 71 ? 9.166 -2.635 15.518 1.00 94.88 71 ARG A C 1
ATOM 583 O O . ARG A 1 71 ? 7.984 -2.312 15.526 1.00 94.88 71 ARG A O 1
ATOM 590 N N . SER A 1 72 ? 10.103 -1.920 16.147 1.00 94.88 72 SER A N 1
ATOM 591 C CA . SER A 1 72 ? 9.792 -0.696 16.913 1.00 94.88 72 SER A CA 1
ATOM 592 C C . SER A 1 72 ? 9.153 0.387 16.033 1.00 94.88 72 SER A C 1
ATOM 594 O O . SER A 1 72 ? 8.113 0.950 16.370 1.00 94.88 72 SER A O 1
ATOM 596 N N . MET A 1 73 ? 9.714 0.610 14.843 1.00 95.12 73 MET A N 1
ATOM 597 C CA . MET A 1 73 ? 9.173 1.550 13.860 1.00 95.12 73 MET A CA 1
ATOM 598 C C . MET A 1 73 ? 7.775 1.129 13.379 1.00 95.12 73 MET A C 1
ATOM 600 O O . MET A 1 73 ? 6.870 1.958 13.317 1.00 95.12 73 MET A O 1
ATOM 604 N N . TYR A 1 74 ? 7.573 -0.159 13.082 1.00 94.44 74 TYR A N 1
ATOM 605 C CA . TYR A 1 74 ? 6.265 -0.677 12.670 1.00 94.44 74 TYR A CA 1
ATOM 606 C C . TYR A 1 74 ? 5.216 -0.585 13.782 1.00 94.44 74 TYR A C 1
ATOM 608 O O . TYR A 1 74 ? 4.077 -0.233 13.490 1.00 94.44 74 TYR A O 1
ATOM 616 N N . LYS A 1 75 ? 5.586 -0.819 15.049 1.00 94.06 75 LYS A N 1
ATOM 617 C CA . LYS A 1 75 ? 4.689 -0.606 16.198 1.00 94.06 75 LYS A CA 1
ATOM 618 C C . LYS A 1 75 ? 4.163 0.829 16.228 1.00 94.06 75 LYS A C 1
ATOM 620 O O . LYS A 1 75 ? 2.955 1.016 16.312 1.00 94.06 75 LYS A O 1
ATOM 625 N N . LYS A 1 76 ? 5.047 1.822 16.075 1.00 95.69 76 LYS A N 1
ATOM 626 C CA . LYS A 1 76 ? 4.658 3.243 16.022 1.00 95.69 76 LYS A CA 1
ATOM 627 C C . LYS A 1 76 ? 3.731 3.541 14.843 1.00 95.69 76 LYS A C 1
ATOM 629 O O . LYS A 1 76 ? 2.691 4.156 15.027 1.00 95.69 76 LYS A O 1
ATOM 634 N N . ARG A 1 77 ? 4.067 3.055 13.642 1.00 94.31 77 ARG A N 1
ATOM 635 C CA . ARG A 1 77 ? 3.218 3.223 12.447 1.00 94.31 77 ARG A CA 1
ATOM 636 C C . ARG A 1 77 ? 1.828 2.628 12.648 1.00 94.31 77 ARG A C 1
ATOM 638 O O . ARG A 1 77 ? 0.839 3.241 12.274 1.00 94.31 77 ARG A O 1
ATOM 645 N N . PHE A 1 78 ? 1.751 1.443 13.244 1.00 93.19 78 PHE A N 1
ATOM 646 C CA . PHE A 1 78 ? 0.477 0.799 13.521 1.00 93.19 78 PHE A CA 1
ATOM 647 C C . PHE A 1 78 ? -0.345 1.513 14.594 1.00 93.19 78 PHE A C 1
ATOM 649 O O . PHE A 1 78 ? -1.562 1.534 14.460 1.00 93.19 78 PHE A O 1
ATOM 656 N N . ALA A 1 79 ? 0.294 2.090 15.616 1.00 94.75 79 ALA A N 1
ATOM 657 C CA . ALA A 1 79 ? -0.393 2.913 16.608 1.00 94.75 79 ALA A CA 1
ATOM 658 C C . ALA A 1 79 ? -1.034 4.143 15.947 1.00 94.75 79 ALA A C 1
ATOM 660 O O . ALA A 1 79 ? -2.236 4.330 16.075 1.00 94.75 79 ALA A O 1
ATOM 661 N N . ILE A 1 80 ? -0.276 4.871 15.118 1.00 95.56 80 ILE A N 1
ATOM 662 C CA . ILE A 1 80 ? -0.784 6.029 14.361 1.00 95.56 80 ILE A CA 1
ATOM 663 C C . ILE A 1 80 ? -1.979 5.641 13.476 1.00 95.56 80 ILE A C 1
ATOM 665 O O . ILE A 1 80 ? -2.984 6.342 13.440 1.00 95.56 80 ILE A O 1
ATOM 669 N N . LEU A 1 81 ? -1.899 4.514 12.759 1.00 93.25 81 LEU A N 1
ATOM 670 C CA . LEU A 1 81 ? -3.015 4.055 11.922 1.00 93.25 81 LEU A CA 1
ATOM 671 C C . LEU A 1 81 ? -4.269 3.716 12.740 1.00 93.25 81 LE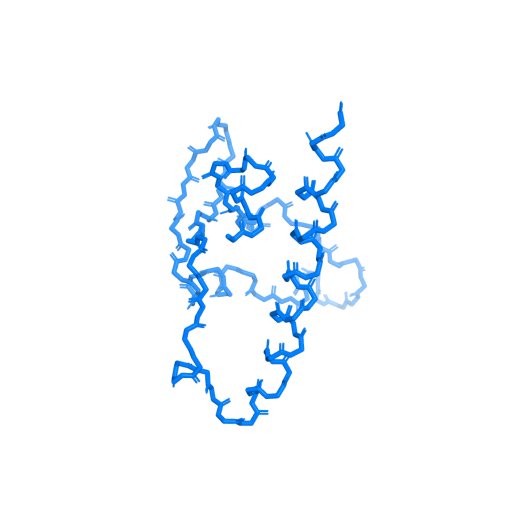U A C 1
ATOM 673 O O . LEU A 1 81 ? -5.377 3.902 12.240 1.00 93.25 81 LEU A O 1
ATOM 677 N N . GLU A 1 82 ? -4.105 3.210 13.963 1.00 94.25 82 GLU A N 1
ATOM 678 C CA . GLU A 1 82 ? -5.228 2.924 14.857 1.00 94.25 82 GLU A CA 1
ATOM 679 C C . GLU A 1 82 ? -5.816 4.207 15.454 1.00 94.25 82 GLU A C 1
ATOM 681 O O . GLU A 1 82 ? -7.033 4.341 15.488 1.00 94.25 82 GLU A O 1
ATOM 686 N N . GLU A 1 83 ? -4.983 5.178 15.833 1.00 95.31 83 GLU A N 1
ATOM 687 C CA . GLU A 1 83 ? -5.427 6.502 16.292 1.00 95.31 83 GLU A CA 1
ATOM 688 C C . GLU A 1 83 ? -6.262 7.213 15.217 1.00 95.31 83 GLU A C 1
ATOM 690 O O . GLU A 1 83 ? -7.368 7.675 15.491 1.00 95.31 83 GLU A O 1
ATOM 695 N N . ILE A 1 84 ? -5.784 7.228 13.965 1.00 94.19 84 ILE A N 1
ATOM 696 C CA . ILE A 1 84 ? -6.529 7.801 12.832 1.00 94.19 84 ILE A CA 1
ATOM 697 C C . ILE A 1 84 ? -7.859 7.070 12.644 1.00 94.19 84 ILE A C 1
ATOM 699 O O . ILE A 1 84 ? -8.895 7.704 12.449 1.00 94.19 84 ILE A O 1
ATOM 703 N N . LYS A 1 85 ? -7.844 5.734 12.710 1.00 93.44 85 LYS A N 1
ATOM 704 C CA . LYS A 1 85 ? -9.059 4.927 12.587 1.00 93.44 85 LYS A CA 1
ATOM 705 C C . LYS A 1 85 ? -10.070 5.284 13.682 1.00 93.44 85 LYS A C 1
ATOM 707 O O . LYS A 1 85 ? -11.232 5.498 13.369 1.00 93.44 85 LYS A O 1
ATOM 712 N N . GLN A 1 86 ? -9.637 5.371 14.939 1.00 93.50 86 GLN A N 1
ATOM 713 C CA . GLN A 1 86 ? -10.502 5.721 16.070 1.00 93.50 86 GLN A CA 1
ATOM 714 C C . GLN A 1 86 ? -11.102 7.122 15.924 1.00 93.50 86 GLN A C 1
ATO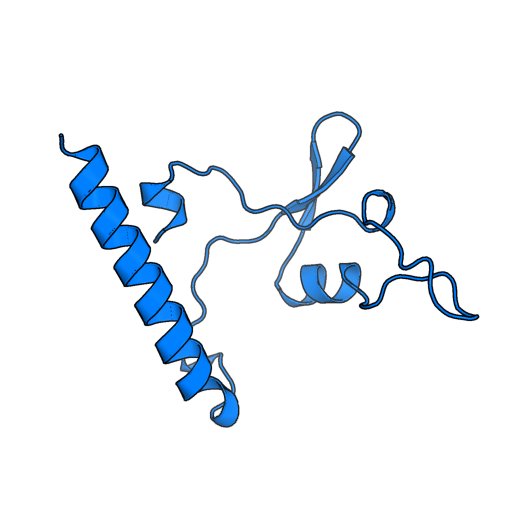M 716 O O . GLN A 1 86 ? -12.298 7.289 16.151 1.00 93.50 86 GLN A O 1
ATOM 721 N N . ALA A 1 87 ? -10.304 8.103 15.496 1.00 92.56 87 ALA A N 1
ATOM 722 C CA . ALA A 1 87 ? -10.782 9.461 15.256 1.00 92.56 87 ALA A CA 1
ATOM 723 C C . ALA A 1 87 ? -11.835 9.517 14.134 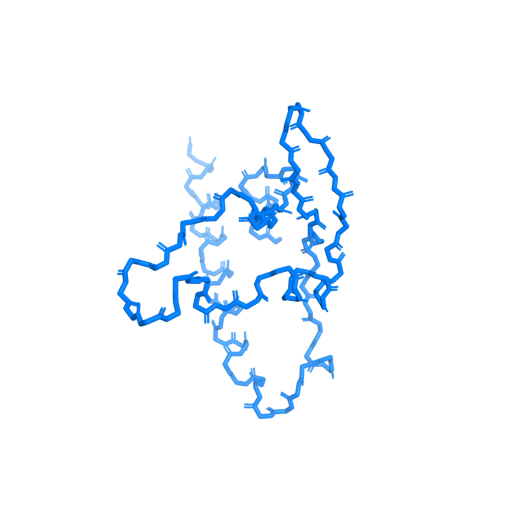1.00 92.56 87 ALA A C 1
ATOM 725 O O . ALA A 1 87 ? -12.835 10.219 14.264 1.00 92.56 87 ALA A O 1
ATOM 726 N N . LEU A 1 88 ? -11.632 8.758 13.051 1.00 91.75 88 LEU A N 1
ATOM 727 C CA . LEU A 1 88 ? -12.600 8.651 11.955 1.00 91.75 88 LEU A CA 1
ATOM 728 C C . LEU A 1 88 ? -13.883 7.951 12.380 1.00 91.75 88 LEU A C 1
ATOM 730 O O . LEU A 1 88 ? -14.963 8.404 12.023 1.00 91.75 88 LEU A O 1
ATOM 734 N N . ASP A 1 89 ? -13.773 6.858 13.135 1.00 88.75 89 ASP A N 1
ATOM 735 C CA . ASP A 1 89 ? -14.949 6.152 13.631 1.00 88.75 89 ASP A CA 1
ATOM 736 C C . ASP A 1 89 ? -15.781 7.114 14.503 1.00 88.75 89 ASP A C 1
ATOM 738 O O . ASP A 1 89 ? -16.975 7.259 14.282 1.00 88.75 89 ASP A O 1
ATOM 742 N N . GLN A 1 90 ? -1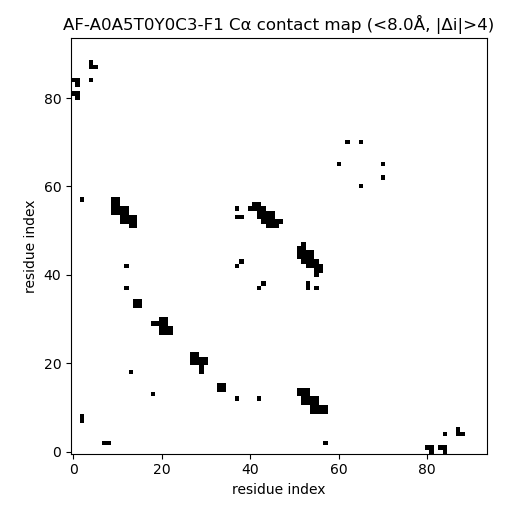5.154 7.865 15.414 1.00 88.94 90 GLN A N 1
ATOM 743 C CA . GLN A 1 90 ? -15.847 8.843 16.264 1.00 88.94 90 GLN A CA 1
ATOM 744 C C . GLN A 1 90 ? -16.492 10.001 15.487 1.00 88.94 90 GLN A C 1
ATOM 746 O O . GLN A 1 90 ? -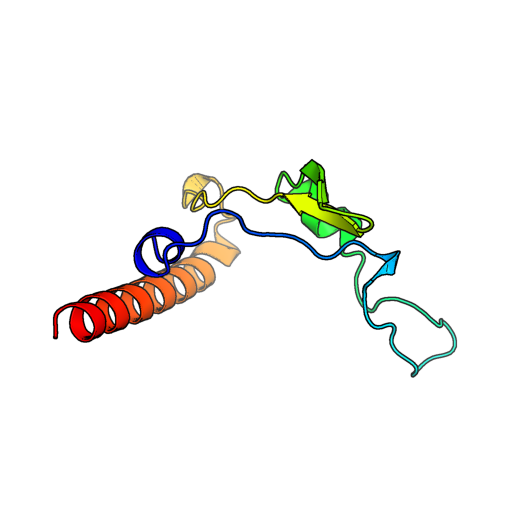17.556 10.466 15.889 1.00 88.94 90 GLN A O 1
ATOM 751 N N . SER A 1 91 ? -15.879 10.470 14.395 1.00 84.69 91 SER A N 1
ATOM 752 C CA . SER A 1 91 ? -16.429 11.572 13.595 1.00 84.69 91 SER A CA 1
ATOM 753 C C . SER A 1 91 ? -17.532 11.140 12.628 1.00 84.69 91 SER A C 1
ATOM 755 O O . SER A 1 91 ? -18.399 11.950 12.319 1.00 84.69 91 SER A O 1
ATOM 757 N N . LEU A 1 92 ? -17.528 9.883 12.166 1.00 68.19 92 LEU A N 1
ATOM 758 C CA . LEU A 1 92 ? -18.579 9.322 11.305 1.00 68.19 92 LEU A CA 1
ATOM 759 C C . LEU A 1 92 ? -19.843 8.887 12.071 1.00 68.19 92 LEU A C 1
ATOM 761 O O . LEU A 1 92 ? -20.836 8.547 11.429 1.00 68.19 92 LEU A O 1
ATOM 765 N N . PHE A 1 93 ? -19.807 8.856 13.408 1.00 57.09 93 PHE A N 1
ATOM 766 C CA . PHE A 1 93 ? -20.951 8.539 14.279 1.00 57.09 93 PHE A CA 1
ATOM 767 C C . PHE A 1 93 ? -21.709 9.786 14.792 1.00 57.09 93 PHE A C 1
ATOM 769 O O . PHE A 1 93 ? -22.490 9.674 15.739 1.00 57.09 93 PHE A O 1
ATOM 776 N N . ILE A 1 94 ? -21.515 10.952 14.161 1.00 43.50 94 ILE A N 1
ATOM 777 C CA . ILE A 1 94 ? -22.356 12.158 14.306 1.00 43.50 94 ILE A CA 1
ATOM 778 C C . ILE A 1 94 ? -23.158 12.338 13.017 1.00 43.50 94 ILE A C 1
ATOM 780 O O . ILE A 1 94 ? -24.374 12.607 13.121 1.00 43.50 94 ILE A O 1
#

Organism: Campylobacter coli (NCBI:txid195)

pLDDT: mean 86.68, std 11.83, range [43.5, 97.12]

Solvent-accessible surface area (backbone atoms only — not comparable to full-atom values): 5907 Å² total; per-residue (Å²): 110,50,50,63,78,67,70,55,93,77,47,73,41,82,32,69,96,76,56,86,59,48,88,71,67,95,68,78,38,62,98,59,71,56,65,59,55,35,47,77,62,63,27,41,85,42,74,59,90,96,43,60,30,22,45,36,73,90,72,79,82,56,70,88,81,38,59,75,92,50,41,67,62,50,53,54,55,53,49,53,47,48,53,54,34,53,53,49,54,62,62,73,74,112

Secondary structure (DSSP, 8-state):
-HHHHTT-S-EEEEPGGGSPPP-SSSS-S-SS-HHHHHHHTT-EEEEETTEEEEEE--PPPPSTTS-HHHHHHHHHHHHHHHHHHHHHHHHHT-

Foldseek 3Di:
DLCVLVVHPWDWAADQVPDDWDPDDPDRGHPDPSVVVLVVQVFDWDDDPNGITTTHDPDDDDLVNPPPVCSVVSVVVVVVSVVVSVVSVVVVVD

Sequence (94 aa):
MLCVSLKLDATLGVHEKNQIRSQKGEDKGYFVDYQKIWLENGGKLVKINNHLYYELSHKRKNFEEIPSSKRSMYKKRFAILEEIKQALDQSLFI